Protein AF-D9XFR4-F1 (afdb_monomer)

Mean predicted aligned error: 6.87 Å

Secondary structure (DSSP, 8-state):
---TT-HHHHHHHHHHHHHHHHHHHHTT---HHHHHHHHTTSTTTHHHHHHHHHHH-SS--S----HHHHHHHHHHTT-S----S--

Foldseek 3Di:
DDDPVCVVVVVVVVVVVVVVVVVVVVVPDDDQQRVLVVLCPDPVRVVVSVVCCVVCNSHVDDDDDDQVVVQVVVVVVPDPGGDDPDD

Solvent-accessible surface area (backbone atoms only — not comparable to full-atom values): 5338 Å² total; per-residue (Å²): 122,87,66,80,90,39,59,69,58,54,51,51,50,52,52,52,52,50,54,50,50,56,47,40,43,74,75,64,49,70,51,76,64,57,45,52,60,53,41,42,69,36,88,85,40,24,63,63,44,52,56,46,37,75,76,40,54,93,54,86,80,72,88,79,75,52,63,67,53,51,26,49,52,45,37,78,72,69,41,93,73,59,71,70,92,77,123

Radius of gyration: 18.74 Å; Cα contacts (8 Å, |Δi|>4): 34; chains: 1; bounding box: 43×23×40 Å

Structure (mmCIF, N/CA/C/O backbone):
data_AF-D9XFR4-F1
#
_entry.id   AF-D9XFR4-F1
#
loop_
_atom_site.group_PDB
_atom_site.id
_atom_site.type_symbol
_atom_site.label_atom_id
_atom_site.label_alt_id
_atom_site.label_comp_id
_atom_site.label_asym_id
_atom_site.label_entity_id
_atom_site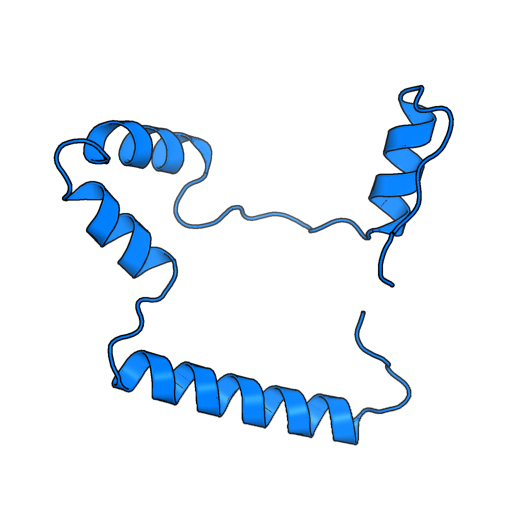.label_seq_id
_atom_site.pdbx_PDB_ins_code
_atom_site.Cartn_x
_atom_site.Cartn_y
_atom_site.Cartn_z
_a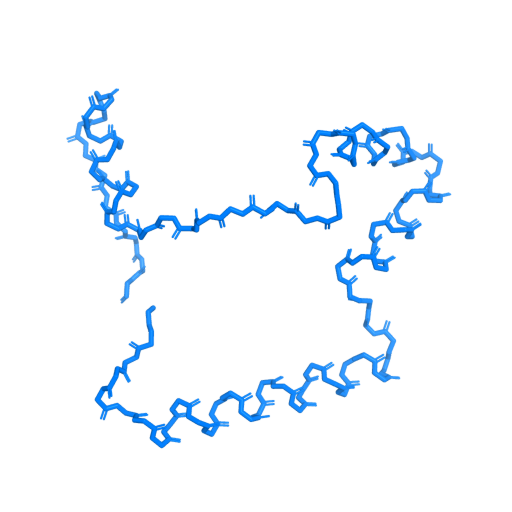tom_site.occupancy
_atom_site.B_iso_or_equiv
_atom_site.auth_seq_id
_atom_site.auth_comp_id
_atom_site.auth_asym_id
_atom_site.auth_atom_id
_atom_site.pdbx_PDB_model_num
ATOM 1 N N . MET A 1 1 ? 11.753 -4.727 -7.572 1.00 65.94 1 MET A N 1
ATOM 2 C CA . MET A 1 1 ? 12.361 -3.637 -8.373 1.00 65.94 1 MET A CA 1
ATOM 3 C C . MET A 1 1 ? 12.113 -3.972 -9.840 1.00 65.94 1 MET A C 1
ATOM 5 O O . MET A 1 1 ? 12.050 -5.160 -10.125 1.00 65.94 1 MET A O 1
ATOM 9 N N . ILE A 1 2 ? 11.874 -3.010 -10.743 1.00 80.69 2 ILE A N 1
ATOM 10 C CA . ILE A 1 2 ? 11.766 -3.366 -12.173 1.00 80.69 2 ILE A CA 1
ATOM 11 C C . ILE A 1 2 ? 13.161 -3.720 -12.695 1.00 80.69 2 ILE A C 1
ATOM 13 O O . ILE A 1 2 ? 14.130 -3.071 -12.308 1.00 80.69 2 ILE A O 1
ATOM 17 N N . ASP A 1 3 ? 13.271 -4.736 -13.546 1.00 84.88 3 ASP A N 1
ATOM 18 C CA . ASP A 1 3 ? 14.524 -5.021 -14.243 1.00 84.88 3 ASP A CA 1
ATOM 19 C C . ASP A 1 3 ? 14.614 -4.112 -15.473 1.00 84.88 3 ASP A C 1
ATOM 21 O O . ASP A 1 3 ? 13.948 -4.336 -16.487 1.00 84.88 3 ASP A O 1
ATOM 25 N N . GLU A 1 4 ? 15.423 -3.059 -15.382 1.00 90.44 4 GLU A N 1
ATOM 26 C CA . GLU A 1 4 ? 15.581 -2.066 -16.450 1.00 90.44 4 GLU A CA 1
ATOM 27 C C . GLU A 1 4 ? 16.183 -2.651 -17.738 1.00 90.44 4 GLU A C 1
ATOM 29 O O . GLU A 1 4 ? 16.011 -2.071 -18.812 1.00 90.44 4 GLU A O 1
ATOM 34 N N . THR A 1 5 ? 16.813 -3.830 -17.676 1.00 91.31 5 THR A N 1
ATOM 35 C CA . THR A 1 5 ? 17.375 -4.511 -18.853 1.00 91.31 5 THR A CA 1
ATOM 36 C C . THR A 1 5 ? 16.312 -5.195 -19.719 1.00 91.31 5 THR A C 1
ATOM 38 O O . THR A 1 5 ? 16.596 -5.601 -20.848 1.00 91.31 5 THR A O 1
ATOM 41 N N . THR A 1 6 ? 15.059 -5.266 -19.247 1.00 92.25 6 THR A N 1
ATOM 42 C CA . THR A 1 6 ? 13.947 -5.945 -19.936 1.00 92.25 6 THR A CA 1
ATOM 43 C C . THR A 1 6 ? 12.770 -5.010 -20.286 1.00 92.25 6 THR A C 1
ATOM 45 O O . THR A 1 6 ? 11.605 -5.314 -20.012 1.00 92.25 6 THR A O 1
ATOM 48 N N . P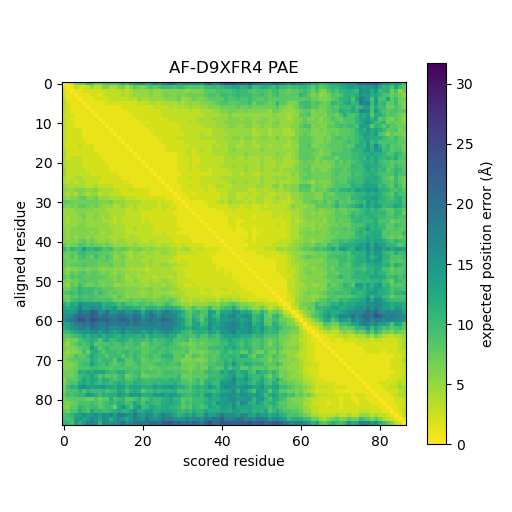RO A 1 7 ? 12.997 -3.876 -20.984 1.00 93.50 7 PRO A N 1
ATOM 49 C CA . PRO A 1 7 ? 11.986 -2.824 -21.159 1.00 93.50 7 PRO A CA 1
ATOM 50 C C . PRO A 1 7 ? 10.710 -3.288 -21.880 1.00 93.50 7 PRO A C 1
ATOM 52 O O . PRO A 1 7 ? 9.615 -2.823 -21.568 1.00 93.50 7 PRO A O 1
ATOM 55 N N . ARG A 1 8 ? 10.820 -4.240 -22.818 1.00 93.88 8 ARG A N 1
ATOM 56 C CA . ARG A 1 8 ? 9.6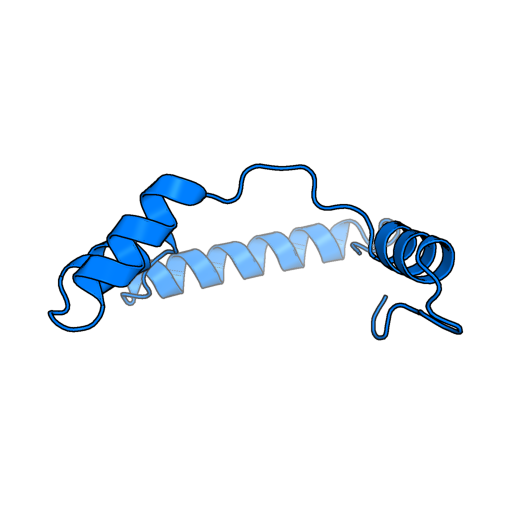54 -4.803 -23.525 1.00 93.88 8 ARG A CA 1
ATOM 57 C C . ARG A 1 8 ? 8.790 -5.678 -22.619 1.00 93.88 8 ARG A C 1
ATOM 59 O O . ARG A 1 8 ? 7.568 -5.629 -22.726 1.00 93.88 8 ARG A O 1
ATOM 66 N N . ILE A 1 9 ? 9.416 -6.449 -21.730 1.00 93.75 9 ILE A N 1
ATOM 67 C CA . ILE A 1 9 ? 8.705 -7.285 -20.756 1.00 93.75 9 ILE A CA 1
ATOM 68 C C . ILE A 1 9 ? 8.008 -6.384 -19.738 1.00 93.75 9 ILE A C 1
ATOM 70 O O . ILE A 1 9 ? 6.815 -6.560 -19.509 1.00 93.75 9 ILE A O 1
ATOM 74 N N . ASN A 1 10 ? 8.698 -5.359 -19.226 1.00 92.25 10 ASN A N 1
ATOM 75 C CA . ASN A 1 10 ? 8.108 -4.370 -18.319 1.00 92.25 10 ASN A CA 1
ATOM 76 C C . ASN A 1 10 ? 6.871 -3.692 -18.930 1.00 92.25 10 ASN A C 1
ATOM 78 O O . ASN A 1 10 ? 5.848 -3.5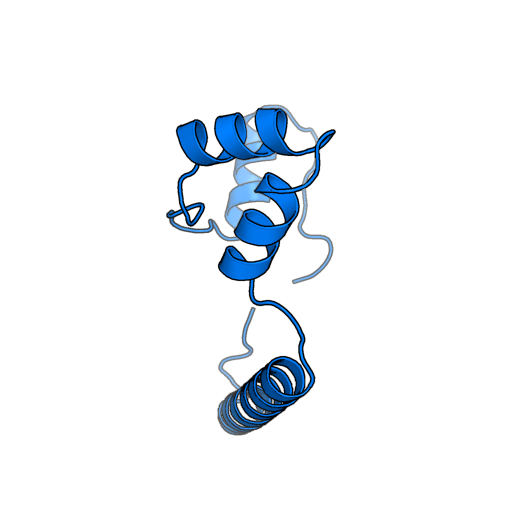42 -18.264 1.00 92.25 10 ASN A O 1
ATOM 82 N N . ALA A 1 11 ? 6.935 -3.305 -20.210 1.00 94.69 11 ALA A N 1
ATOM 83 C CA . ALA A 1 11 ? 5.799 -2.699 -20.902 1.00 94.69 11 ALA A CA 1
ATOM 84 C C . ALA A 1 11 ? 4.623 -3.680 -21.075 1.00 94.69 11 ALA A C 1
ATOM 86 O O . ALA A 1 11 ? 3.475 -3.308 -20.823 1.00 94.69 11 ALA A O 1
ATOM 87 N N . ALA A 1 12 ? 4.902 -4.927 -21.474 1.00 96.31 12 ALA A N 1
ATOM 88 C CA . ALA A 1 12 ? 3.882 -5.956 -21.667 1.00 96.31 12 ALA A CA 1
ATOM 89 C C . ALA A 1 12 ? 3.205 -6.365 -20.348 1.00 96.31 12 ALA A C 1
ATOM 91 O O . ALA A 1 12 ? 1.978 -6.450 -20.291 1.00 96.31 12 ALA A O 1
ATOM 92 N N . GLU A 1 13 ? 3.986 -6.564 -19.282 1.00 96.44 13 GLU A N 1
ATOM 93 C CA . GLU A 1 13 ? 3.472 -6.830 -17.934 1.00 96.44 13 GLU A CA 1
ATOM 94 C C . GLU A 1 13 ? 2.582 -5.681 -17.465 1.00 96.44 13 GLU A C 1
ATOM 96 O O . GLU A 1 13 ? 1.442 -5.924 -17.068 1.00 96.44 13 GLU A O 1
ATOM 101 N N . ARG A 1 14 ? 3.045 -4.430 -17.599 1.00 95.31 14 ARG A N 1
ATOM 102 C CA . ARG A 1 14 ? 2.279 -3.253 -17.176 1.00 95.31 14 ARG A CA 1
ATOM 103 C C . ARG A 1 14 ? 0.936 -3.168 -17.897 1.00 95.31 14 ARG A C 1
ATOM 105 O O . ARG A 1 14 ? -0.083 -2.934 -17.248 1.00 95.31 14 ARG A O 1
ATOM 112 N N . ALA A 1 15 ? 0.930 -3.366 -19.216 1.00 97.44 15 ALA A N 1
ATOM 113 C CA . ALA A 1 15 ? -0.292 -3.356 -20.015 1.00 97.44 15 ALA A CA 1
ATOM 114 C C . ALA A 1 15 ? -1.263 -4.466 -19.580 1.00 97.44 15 ALA A C 1
ATOM 116 O O . ALA A 1 15 ? -2.444 -4.198 -19.357 1.00 97.44 15 ALA A O 1
ATOM 117 N N . LEU A 1 16 ? -0.763 -5.694 -19.392 1.00 97.69 16 LEU A N 1
ATOM 118 C CA . LEU A 1 16 ? -1.573 -6.823 -18.930 1.00 97.69 16 LEU A CA 1
ATOM 119 C C . LEU A 1 16 ? -2.146 -6.582 -17.528 1.00 97.69 16 LEU A C 1
ATOM 121 O O . LEU A 1 16 ? -3.325 -6.850 -17.288 1.00 97.69 16 LEU A O 1
ATOM 125 N N . ARG A 1 17 ? -1.326 -6.081 -16.600 1.00 96.56 17 ARG A N 1
ATOM 126 C CA . ARG A 1 17 ? -1.730 -5.786 -15.224 1.00 96.56 17 ARG A CA 1
ATOM 127 C C . ARG A 1 17 ? -2.846 -4.749 -15.190 1.00 96.56 17 ARG A C 1
ATOM 129 O O . ARG A 1 17 ? -3.854 -4.993 -14.536 1.00 96.56 17 ARG A O 1
ATOM 136 N N . HIS A 1 18 ? -2.713 -3.653 -15.936 1.00 95.81 18 HIS A N 1
ATOM 137 C CA . HIS A 1 18 ? -3.762 -2.633 -16.017 1.00 95.81 18 HIS A CA 1
ATOM 138 C C . HIS A 1 18 ? -5.046 -3.178 -16.651 1.00 95.81 18 HIS A C 1
ATOM 140 O O . HIS A 1 18 ? -6.113 -3.011 -16.073 1.00 95.81 18 HIS A O 1
ATOM 146 N N . ALA A 1 19 ? -4.954 -3.928 -17.755 1.00 97.81 19 ALA A N 1
ATOM 147 C CA . ALA A 1 19 ? -6.132 -4.534 -18.378 1.00 97.81 19 ALA A CA 1
ATOM 148 C C . ALA A 1 19 ? -6.890 -5.472 -17.417 1.00 97.81 19 ALA A C 1
ATOM 150 O O . ALA A 1 19 ? -8.121 -5.479 -17.384 1.00 97.81 19 ALA A O 1
ATOM 151 N N . ARG A 1 20 ? -6.161 -6.245 -16.599 1.00 97.38 20 ARG A N 1
ATOM 152 C CA . ARG A 1 20 ? -6.752 -7.099 -15.557 1.00 97.38 20 ARG A CA 1
ATOM 153 C C . ARG A 1 20 ? -7.370 -6.293 -14.420 1.00 97.38 20 ARG A C 1
ATOM 155 O O . ARG A 1 20 ? -8.444 -6.660 -13.961 1.00 97.38 20 ARG A O 1
ATOM 162 N N . MET A 1 21 ? -6.720 -5.215 -13.983 1.00 94.50 21 MET A N 1
ATOM 163 C CA . MET A 1 21 ? -7.281 -4.308 -12.977 1.00 94.50 21 MET A CA 1
ATOM 164 C C . MET A 1 21 ? -8.587 -3.675 -13.473 1.00 94.50 21 MET A C 1
ATOM 166 O O . MET A 1 21 ? -9.576 -3.685 -12.747 1.00 94.50 21 MET A O 1
ATOM 170 N N . ASP A 1 22 ? -8.627 -3.202 -14.719 1.00 95.56 22 ASP A N 1
ATOM 171 C CA . ASP A 1 22 ? -9.824 -2.601 -15.319 1.00 95.56 22 ASP A CA 1
ATOM 172 C C . ASP A 1 22 ? -10.954 -3.618 -15.507 1.00 95.56 22 ASP A C 1
ATOM 174 O O . ASP A 1 22 ? -12.131 -3.288 -15.361 1.00 95.56 22 ASP A O 1
ATOM 178 N N . GLN A 1 23 ? -10.622 -4.869 -15.839 1.00 97.38 23 GLN A N 1
ATOM 179 C CA . GLN A 1 23 ? -11.605 -5.950 -15.868 1.00 97.38 23 GLN A CA 1
ATOM 180 C C . GLN A 1 23 ? -12.145 -6.244 -14.464 1.00 97.38 23 GLN A C 1
ATOM 182 O O . GLN A 1 23 ? -13.356 -6.250 -14.287 1.00 97.38 23 GLN A O 1
ATOM 187 N N . ALA A 1 24 ? -11.275 -6.389 -13.462 1.00 96.62 24 ALA A N 1
ATOM 188 C CA . ALA A 1 24 ? -11.691 -6.647 -12.086 1.00 96.62 24 ALA A CA 1
ATOM 189 C C . ALA A 1 24 ? -12.616 -5.543 -11.550 1.00 96.62 24 ALA A C 1
ATOM 191 O O . ALA A 1 24 ? -13.635 -5.850 -10.939 1.00 96.62 24 ALA A O 1
ATOM 192 N N . LYS A 1 25 ? -12.312 -4.270 -11.836 1.00 93.88 25 LYS A N 1
ATOM 193 C CA . LYS A 1 25 ? -13.187 -3.138 -11.488 1.00 93.88 25 LYS A CA 1
ATOM 194 C C . LYS A 1 25 ? -14.565 -3.251 -12.139 1.00 93.88 25 LYS A C 1
ATOM 196 O O . LYS A 1 25 ? -15.575 -3.058 -11.472 1.00 93.88 25 LYS A O 1
ATOM 201 N N . ARG A 1 26 ? -14.626 -3.610 -13.428 1.00 95.50 26 ARG A N 1
ATOM 202 C CA . ARG A 1 26 ? -15.900 -3.849 -14.134 1.00 95.50 26 ARG A CA 1
ATOM 203 C C . ARG A 1 26 ? -16.684 -5.025 -13.556 1.00 95.50 26 ARG A C 1
ATOM 205 O O . ARG A 1 26 ? -17.909 -4.976 -13.553 1.00 95.50 26 ARG A O 1
ATOM 212 N N . ASP A 1 27 ? -15.987 -6.024 -13.027 1.00 97.62 27 ASP A N 1
ATOM 213 C CA . ASP A 1 27 ? -16.583 -7.184 -12.361 1.00 97.62 27 ASP A CA 1
ATOM 214 C C . ASP A 1 27 ? -16.966 -6.896 -10.890 1.00 97.62 27 ASP A C 1
ATOM 216 O O . ASP A 1 27 ? -17.465 -7.782 -10.196 1.00 97.62 27 ASP A O 1
ATOM 220 N N . GLY A 1 28 ? -16.767 -5.660 -10.411 1.00 95.94 28 GLY A N 1
ATOM 221 C CA . GLY A 1 28 ? -17.189 -5.197 -9.086 1.00 95.94 28 GLY A CA 1
ATOM 222 C C . GLY A 1 28 ? -16.103 -5.217 -8.010 1.00 95.94 28 GLY A C 1
ATOM 223 O O . GLY A 1 28 ? -16.415 -5.031 -6.833 1.00 95.94 28 GLY A O 1
ATOM 224 N N . ALA A 1 29 ? -14.835 -5.440 -8.369 1.00 96.62 29 ALA A N 1
ATOM 225 C CA . ALA A 1 29 ? -13.736 -5.251 -7.430 1.00 96.62 29 ALA A CA 1
ATOM 226 C C . ALA A 1 29 ? -13.631 -3.770 -7.045 1.00 96.62 29 ALA A C 1
ATOM 228 O O . ALA A 1 29 ? -13.478 -2.911 -7.912 1.00 96.62 29 ALA A O 1
ATOM 229 N N . LEU A 1 30 ? -13.679 -3.499 -5.741 1.00 94.38 30 LEU A N 1
ATOM 230 C CA . LEU A 1 30 ? -13.522 -2.155 -5.198 1.00 94.38 30 LEU A CA 1
ATOM 231 C C . LEU A 1 30 ? -12.075 -1.696 -5.349 1.00 94.38 30 LEU A C 1
ATOM 233 O O . LEU A 1 30 ? -11.137 -2.468 -5.109 1.00 94.38 30 LEU A O 1
ATOM 237 N N . ASP A 1 31 ? -11.887 -0.429 -5.690 1.00 88.75 31 ASP A N 1
ATOM 238 C CA . ASP A 1 31 ? -10.609 0.216 -5.457 1.00 88.75 31 ASP A CA 1
ATOM 239 C C . ASP A 1 31 ? -10.394 0.530 -3.966 1.00 88.75 31 ASP A C 1
ATOM 241 O O . ASP A 1 31 ? -11.234 0.273 -3.099 1.00 88.75 31 ASP A O 1
ATOM 245 N N . TRP A 1 32 ? -9.207 1.041 -3.644 1.00 86.69 32 TRP A N 1
ATOM 246 C CA . TRP A 1 32 ? -8.819 1.285 -2.259 1.00 86.69 32 TRP A CA 1
ATOM 247 C C . TRP A 1 32 ? -9.704 2.318 -1.553 1.00 86.69 32 TRP A C 1
ATOM 249 O O . TRP A 1 32 ? -10.009 2.153 -0.372 1.00 86.69 32 TRP A O 1
ATOM 259 N N . SER A 1 33 ? -10.125 3.370 -2.258 1.00 87.94 33 SER A N 1
ATOM 260 C CA . SER A 1 33 ? -10.973 4.417 -1.684 1.00 87.94 33 SER A CA 1
ATOM 261 C C . SER A 1 33 ? -12.393 3.897 -1.483 1.00 87.94 33 SER A C 1
ATOM 263 O O . SER A 1 33 ? -12.957 4.019 -0.393 1.00 87.94 33 SER A O 1
ATOM 265 N N . GLU A 1 34 ? -12.937 3.225 -2.497 1.00 91.62 34 GLU A N 1
ATOM 266 C CA . GLU A 1 34 ? -14.257 2.596 -2.450 1.00 91.62 34 GLU A CA 1
ATOM 267 C C . GLU A 1 34 ? -14.353 1.567 -1.316 1.00 91.62 34 GLU A C 1
ATOM 269 O O . GLU A 1 34 ? -15.361 1.512 -0.606 1.00 91.62 34 GLU A O 1
ATOM 274 N N . TRP A 1 35 ? -13.287 0.795 -1.088 1.00 91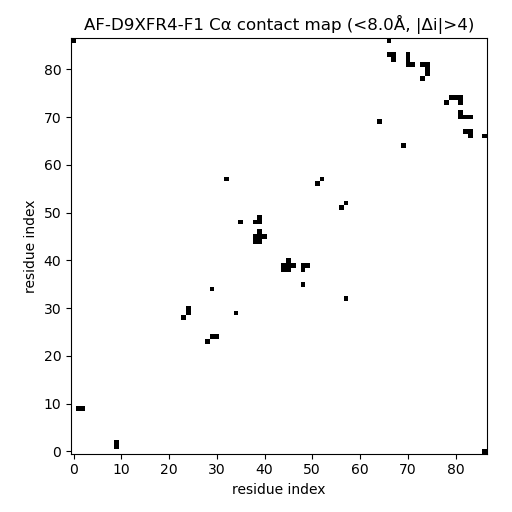.62 35 TRP A N 1
ATOM 275 C CA . TRP A 1 35 ? -13.226 -0.160 0.014 1.00 91.62 35 TRP A CA 1
ATOM 276 C C . TRP A 1 35 ? -13.321 0.526 1.383 1.00 91.62 35 TRP A C 1
ATOM 278 O O . TRP A 1 35 ? -14.118 0.100 2.220 1.00 91.62 35 TRP A O 1
ATOM 288 N N . TRP A 1 36 ? -12.584 1.620 1.613 1.00 91.31 36 TRP A N 1
ATOM 289 C CA . TRP A 1 36 ? -12.679 2.371 2.873 1.00 91.31 36 TRP A CA 1
ATOM 290 C C . TRP A 1 36 ? -14.036 3.047 3.060 1.00 91.31 36 TRP A C 1
ATOM 292 O O . TRP A 1 36 ? -14.564 3.055 4.171 1.00 91.31 36 TRP A O 1
ATOM 302 N N . GLN A 1 37 ? -14.637 3.569 1.989 1.00 91.81 37 GLN A N 1
ATOM 303 C CA . GLN A 1 37 ? -15.993 4.123 2.045 1.00 91.81 37 GLN A CA 1
ATOM 304 C C . GLN A 1 37 ? -17.029 3.058 2.408 1.00 91.81 37 GLN A C 1
ATOM 306 O O . GLN A 1 37 ? -17.994 3.354 3.114 1.00 91.81 37 GLN A O 1
ATOM 311 N N . LEU A 1 38 ? -16.848 1.824 1.933 1.00 94.88 38 LEU A N 1
ATOM 312 C CA . LEU A 1 38 ? -17.700 0.707 2.317 1.00 94.88 38 LEU A CA 1
ATOM 313 C C . LEU A 1 38 ? -17.460 0.300 3.777 1.00 94.88 38 LEU A C 1
ATOM 315 O O . LEU A 1 38 ? -18.426 0.153 4.521 1.00 94.88 38 LEU A O 1
ATOM 319 N N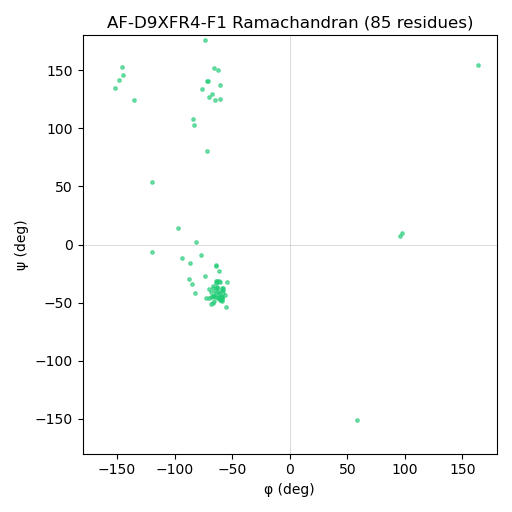 . ALA A 1 39 ? -16.200 0.181 4.203 1.00 94.50 39 ALA A N 1
ATOM 320 C CA . ALA A 1 39 ? -15.842 -0.143 5.584 1.00 94.50 39 ALA A CA 1
ATOM 321 C C . ALA A 1 39 ? -16.395 0.888 6.583 1.00 94.50 39 ALA A C 1
ATOM 323 O O . ALA A 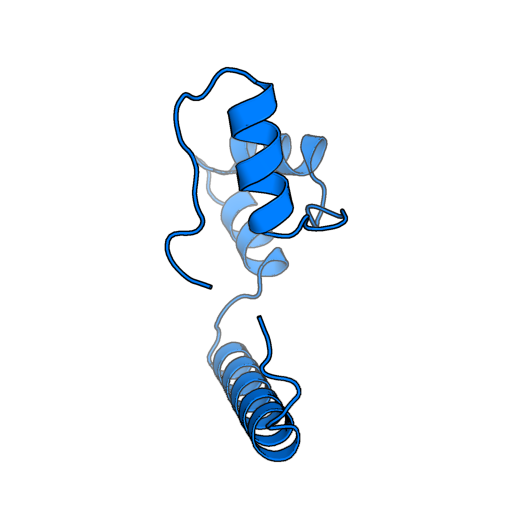1 39 ? -16.890 0.518 7.642 1.00 94.50 39 ALA A O 1
ATOM 324 N N . ALA A 1 40 ? -16.413 2.173 6.220 1.00 94.31 40 ALA A N 1
ATOM 325 C CA . ALA A 1 40 ? -16.978 3.236 7.050 1.00 94.31 40 ALA A CA 1
ATOM 326 C C . ALA A 1 40 ? -18.495 3.103 7.294 1.00 94.31 40 ALA A C 1
ATOM 328 O O . ALA A 1 40 ? -19.017 3.723 8.219 1.00 94.31 40 ALA A O 1
ATOM 329 N N . LYS A 1 41 ? -19.212 2.324 6.472 1.00 96.44 41 LYS A N 1
ATOM 330 C CA . LYS A 1 41 ? -20.655 2.069 6.632 1.00 96.44 41 LYS A CA 1
ATOM 331 C C . LYS A 1 41 ? -20.953 0.899 7.569 1.00 96.44 41 LYS A C 1
ATOM 333 O O . LYS A 1 41 ? -22.099 0.752 7.988 1.00 96.44 41 LYS A O 1
ATOM 338 N N . ASP A 1 42 ? -19.966 0.060 7.871 1.00 97.56 42 ASP A N 1
ATOM 339 C CA . ASP A 1 42 ? -20.132 -1.050 8.804 1.00 97.56 42 ASP A CA 1
ATOM 340 C C . ASP A 1 42 ? -20.133 -0.538 10.252 1.00 97.56 42 ASP A C 1
ATOM 342 O O . ASP A 1 42 ? -19.289 0.268 10.642 1.00 97.56 42 ASP A O 1
ATOM 346 N N . GLN A 1 43 ? -21.079 -1.011 11.066 1.00 96.56 43 GLN A N 1
ATOM 347 C CA . GLN A 1 43 ? -21.280 -0.510 12.429 1.00 96.56 43 GLN A CA 1
ATOM 348 C C . GLN A 1 43 ? -20.059 -0.721 13.338 1.00 96.56 43 GLN A C 1
ATOM 350 O O . GLN A 1 43 ? -19.822 0.085 14.237 1.00 96.56 43 GLN A O 1
ATOM 355 N N . VAL A 1 44 ? -19.290 -1.790 13.122 1.00 97.56 44 VAL A N 1
ATOM 356 C CA . VAL A 1 44 ? -18.100 -2.108 13.921 1.00 97.56 44 VAL A CA 1
ATOM 357 C C . VAL A 1 44 ? -16.878 -1.355 13.395 1.00 97.56 44 VAL A C 1
ATOM 359 O O . VAL A 1 44 ? -16.015 -0.955 14.176 1.00 97.56 44 VAL A O 1
ATOM 362 N N . LEU A 1 45 ? -16.794 -1.138 12.081 1.00 96.56 45 LEU A N 1
ATOM 363 C CA . LEU A 1 45 ? -15.624 -0.527 11.445 1.00 96.56 45 LEU A CA 1
ATOM 364 C C . LEU A 1 45 ? -15.722 0.992 11.259 1.00 96.56 45 LEU A C 1
ATOM 366 O O . LEU A 1 45 ? -14.697 1.615 10.968 1.00 96.56 45 LEU A O 1
ATOM 370 N N . ALA A 1 46 ? -16.895 1.599 11.453 1.00 95.94 46 ALA A N 1
ATOM 371 C CA . ALA A 1 46 ? -17.120 3.027 11.230 1.00 95.94 46 ALA A CA 1
ATOM 372 C C . ALA A 1 46 ? -16.147 3.920 12.019 1.00 95.94 46 ALA A C 1
ATOM 374 O O . ALA A 1 46 ? -15.447 4.744 11.426 1.00 95.94 46 ALA A O 1
ATOM 375 N N . GLU A 1 47 ? -16.053 3.738 13.342 1.00 95.69 47 GLU A N 1
ATOM 376 C CA . GLU A 1 47 ? -15.179 4.564 14.188 1.00 95.69 47 GLU A CA 1
ATOM 377 C C . GLU A 1 47 ? -13.682 4.338 13.881 1.00 95.69 47 GLU A C 1
ATOM 379 O O . GLU A 1 47 ? -12.987 5.326 13.615 1.00 95.69 47 GLU A O 1
ATOM 384 N N . PRO A 1 48 ? -13.154 3.095 13.828 1.00 94.56 48 PRO A N 1
ATOM 385 C CA . PRO A 1 48 ? -11.755 2.871 13.457 1.00 94.56 48 PRO A CA 1
ATOM 386 C C . PRO A 1 48 ? -11.393 3.432 12.076 1.00 94.56 48 PRO A C 1
ATOM 388 O O . PRO A 1 48 ? -10.302 3.979 11.893 1.00 94.56 48 PRO A O 1
ATOM 391 N N . THR A 1 49 ? -12.310 3.333 11.109 1.00 94.00 49 THR A N 1
ATOM 392 C CA . THR A 1 49 ? -12.108 3.869 9.757 1.00 94.00 49 THR A CA 1
ATOM 393 C C . THR A 1 49 ? -12.033 5.393 9.769 1.00 94.00 49 THR A C 1
ATOM 395 O O . THR A 1 49 ? -11.116 5.956 9.170 1.00 94.00 49 THR A O 1
ATOM 398 N N . ALA A 1 50 ? -12.929 6.066 10.499 1.00 91.69 50 ALA A N 1
ATOM 399 C CA . ALA A 1 50 ? -12.897 7.520 10.650 1.00 91.69 50 ALA A CA 1
ATOM 400 C C . ALA A 1 50 ? -11.568 7.993 11.265 1.00 91.69 50 ALA A C 1
ATOM 402 O O . ALA A 1 50 ? -10.906 8.868 10.708 1.00 91.69 50 ALA A O 1
ATOM 403 N N . ARG A 1 51 ? -11.114 7.340 12.344 1.00 93.62 51 ARG A N 1
ATOM 404 C CA . ARG A 1 51 ? -9.830 7.652 12.993 1.00 93.62 51 ARG A CA 1
ATOM 405 C C . ARG A 1 51 ? -8.630 7.456 12.078 1.00 93.62 51 ARG A C 1
ATOM 407 O O . ARG A 1 51 ? -7.724 8.286 12.063 1.00 93.62 51 ARG A O 1
ATOM 414 N N . ARG A 1 52 ? -8.613 6.382 11.286 1.00 90.56 52 ARG A N 1
ATOM 415 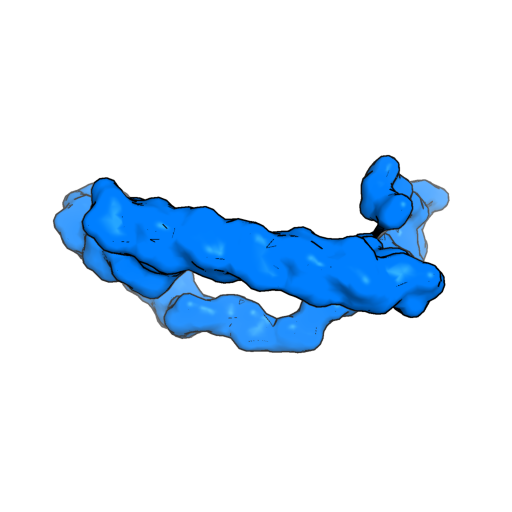C CA . ARG A 1 52 ? -7.568 6.176 10.275 1.00 90.56 52 ARG A CA 1
ATOM 416 C C . ARG A 1 52 ? -7.557 7.328 9.271 1.00 90.56 52 ARG A C 1
ATOM 418 O O . ARG A 1 52 ? -6.480 7.833 8.966 1.00 90.56 52 ARG A O 1
ATOM 425 N N . CYS A 1 53 ? -8.716 7.717 8.743 1.00 86.88 53 CYS A N 1
ATOM 426 C CA . CYS A 1 53 ? -8.812 8.792 7.755 1.00 86.88 53 CYS A CA 1
ATOM 427 C C . CYS A 1 53 ? -8.369 10.150 8.324 1.00 86.88 53 CYS A C 1
ATOM 429 O O . CYS A 1 53 ? -7.775 10.929 7.589 1.00 86.88 53 CYS A O 1
ATOM 431 N N . GLU A 1 54 ? -8.562 10.415 9.620 1.00 89.19 54 GLU A N 1
ATOM 432 C CA . GLU A 1 54 ? -8.001 11.605 10.285 1.00 89.19 54 GLU A CA 1
ATOM 433 C C . GLU A 1 54 ? -6.462 11.611 10.285 1.00 89.19 54 GLU A C 1
ATOM 435 O O . GLU A 1 54 ? -5.849 12.663 10.125 1.00 89.19 54 GLU A O 1
ATOM 440 N N . ILE A 1 55 ? -5.830 10.445 10.460 1.00 87.19 55 ILE A N 1
ATOM 441 C CA . ILE A 1 55 ? -4.366 10.313 10.547 1.00 87.19 55 ILE A CA 1
ATOM 442 C C . ILE A 1 55 ? -3.718 10.281 9.158 1.00 87.19 55 ILE A C 1
ATOM 444 O O . ILE A 1 55 ? -2.657 10.868 8.956 1.00 87.19 55 ILE A O 1
ATOM 448 N N . TYR A 1 56 ? -4.330 9.556 8.219 1.00 82.06 56 TYR A N 1
ATOM 449 C CA . TYR A 1 56 ? -3.714 9.188 6.941 1.00 82.06 56 TYR A CA 1
ATOM 450 C C . TYR A 1 56 ? -4.451 9.716 5.706 1.00 82.06 56 TYR A C 1
ATOM 452 O O . TYR A 1 56 ? -3.959 9.509 4.607 1.00 82.06 56 TYR A O 1
ATOM 460 N N . GLY A 1 57 ? -5.627 10.333 5.832 1.00 81.81 57 GLY A N 1
ATOM 461 C CA . GLY A 1 57 ? -6.417 10.778 4.680 1.00 81.81 57 GLY A CA 1
ATOM 462 C C . GLY A 1 57 ? -6.809 9.652 3.707 1.00 81.81 57 GLY A C 1
ATOM 463 O O . GLY A 1 57 ? -6.983 8.483 4.085 1.00 81.81 57 GLY A O 1
ATOM 464 N N . GLU A 1 58 ? -6.964 10.017 2.429 1.00 69.88 58 GLU A N 1
ATOM 465 C CA . GLU A 1 58 ? -7.328 9.100 1.334 1.00 69.88 58 GLU A CA 1
ATOM 466 C C . GLU A 1 58 ? -6.162 8.185 0.916 1.00 69.88 58 GLU A C 1
ATOM 468 O O . GLU A 1 58 ? -6.375 7.041 0.497 1.00 69.88 58 GLU A O 1
ATOM 473 N N . HIS A 1 59 ? -4.919 8.633 1.108 1.00 66.38 59 HIS A N 1
ATOM 474 C CA . HIS A 1 59 ? -3.706 7.875 0.821 1.00 66.38 59 HIS A CA 1
ATOM 475 C C . HIS A 1 59 ? -2.603 8.169 1.833 1.00 66.38 59 HIS A C 1
ATOM 477 O O . HIS A 1 59 ? -2.440 9.292 2.291 1.00 66.38 59 HIS A O 1
ATOM 483 N N . ALA A 1 60 ? -1.799 7.144 2.132 1.00 63.62 60 ALA A N 1
ATOM 484 C CA . ALA A 1 60 ? -0.503 7.362 2.757 1.00 63.62 60 ALA A CA 1
ATOM 485 C C . ALA A 1 60 ? 0.423 7.986 1.703 1.00 63.62 60 ALA A C 1
ATOM 487 O O . ALA A 1 60 ? 1.177 7.282 1.033 1.00 63.62 60 ALA A O 1
ATOM 488 N N . ASP A 1 61 ? 0.295 9.293 1.509 1.00 57.66 61 ASP A N 1
ATOM 489 C CA . ASP A 1 61 ? 1.176 10.057 0.640 1.00 57.66 61 ASP A CA 1
ATOM 490 C C . ASP A 1 61 ? 2.577 10.099 1.260 1.00 57.66 61 ASP A C 1
ATOM 492 O O . ASP A 1 61 ? 2.754 10.411 2.440 1.00 57.66 61 ASP A O 1
ATOM 496 N N . GLY A 1 62 ? 3.588 9.755 0.465 1.00 61.84 62 GLY A N 1
ATOM 497 C CA . GLY A 1 62 ? 4.981 9.806 0.889 1.00 61.84 62 GLY A CA 1
ATOM 498 C C . GLY A 1 62 ? 5.913 9.014 -0.018 1.00 61.84 62 GLY A C 1
ATOM 499 O O . GLY A 1 62 ? 5.510 8.053 -0.675 1.00 61.84 62 GLY A O 1
ATOM 500 N N . ASP A 1 63 ? 7.183 9.413 -0.037 1.00 72.81 63 ASP A N 1
ATOM 501 C CA . ASP A 1 63 ? 8.235 8.628 -0.673 1.00 72.81 63 ASP A CA 1
ATOM 502 C C . ASP A 1 63 ? 8.328 7.264 0.009 1.00 72.81 63 ASP A C 1
ATOM 504 O O . ASP A 1 63 ? 8.505 7.182 1.225 1.00 72.81 63 ASP A O 1
ATOM 508 N N . VAL A 1 64 ? 8.235 6.186 -0.771 1.00 78.44 64 VAL A N 1
ATOM 509 C CA . VAL A 1 64 ? 8.478 4.828 -0.275 1.00 78.44 64 VAL A CA 1
ATOM 510 C C . VAL A 1 64 ? 9.986 4.583 -0.329 1.00 78.44 64 VAL A C 1
ATOM 512 O O . VAL A 1 64 ? 10.537 4.445 -1.427 1.00 78.44 64 VAL A O 1
ATOM 515 N N . PRO A 1 65 ? 10.698 4.530 0.812 1.00 84.81 65 PRO A N 1
ATOM 516 C CA . PRO A 1 65 ? 12.136 4.325 0.792 1.00 84.81 65 PRO A CA 1
ATOM 517 C C . PRO A 1 65 ? 12.475 2.934 0.251 1.00 84.81 65 PRO A C 1
ATOM 519 O O . PRO A 1 65 ? 11.719 1.973 0.395 1.00 84.81 65 PRO A O 1
ATOM 522 N N . SER A 1 66 ? 13.649 2.792 -0.364 1.00 88.31 66 SER A N 1
ATOM 523 C CA . SER A 1 66 ? 14.071 1.496 -0.900 1.00 88.31 66 SER A CA 1
ATOM 524 C C . SER A 1 66 ? 14.211 0.445 0.208 1.00 88.31 66 SER A C 1
ATOM 526 O O . SER A 1 66 ? 14.601 0.754 1.333 1.00 88.31 66 SER A O 1
ATOM 528 N N . ALA A 1 67 ? 13.995 -0.835 -0.105 1.00 90.75 67 ALA A N 1
ATOM 529 C CA . ALA A 1 67 ? 14.205 -1.915 0.867 1.00 90.75 67 ALA A CA 1
ATOM 530 C C . ALA A 1 67 ? 15.626 -1.893 1.479 1.00 90.75 67 ALA A C 1
ATOM 532 O O . ALA A 1 67 ? 15.815 -2.198 2.658 1.00 90.75 67 ALA A O 1
ATOM 533 N N . ALA A 1 68 ? 16.624 -1.462 0.697 1.00 90.69 68 ALA A N 1
ATOM 534 C CA . ALA A 1 68 ? 17.990 -1.247 1.168 1.00 90.69 68 ALA A CA 1
ATOM 535 C C . ALA A 1 68 ? 18.089 -0.117 2.207 1.00 90.69 68 ALA A C 1
ATOM 537 O O . ALA A 1 68 ? 18.799 -0.262 3.206 1.00 90.69 68 ALA A O 1
ATOM 538 N N . TRP A 1 69 ? 17.356 0.986 2.011 1.00 93.25 69 TRP A N 1
ATOM 539 C CA . TRP A 1 69 ? 17.252 2.058 2.999 1.00 93.25 69 TRP A CA 1
ATOM 540 C C . TRP A 1 69 ? 16.677 1.534 4.320 1.00 93.25 69 TRP A C 1
ATOM 542 O O . TRP A 1 69 ? 17.281 1.771 5.364 1.00 93.25 69 TRP A O 1
ATOM 552 N N . HIS A 1 70 ? 15.596 0.746 4.280 1.00 93.75 70 HIS A N 1
ATOM 553 C CA . HIS A 1 70 ? 14.987 0.165 5.487 1.00 93.75 70 HIS A CA 1
ATOM 554 C C . HIS A 1 70 ? 15.973 -0.742 6.241 1.00 93.75 70 HIS A C 1
ATOM 556 O O . HIS A 1 70 ? 16.160 -0.590 7.448 1.00 93.75 70 HIS A O 1
ATOM 562 N N . ALA A 1 71 ? 16.663 -1.643 5.533 1.00 95.56 71 ALA A N 1
ATOM 563 C CA . ALA A 1 71 ? 17.654 -2.537 6.136 1.00 95.56 71 ALA A CA 1
ATOM 564 C C . ALA A 1 71 ? 18.853 -1.786 6.750 1.00 95.56 71 ALA A C 1
ATOM 566 O O . ALA A 1 71 ? 19.430 -2.230 7.745 1.00 95.56 71 ALA A O 1
ATOM 567 N N . ARG A 1 72 ? 19.254 -0.645 6.174 1.00 95.69 72 ARG A N 1
ATOM 568 C CA . ARG A 1 72 ? 20.278 0.235 6.758 1.00 95.69 72 ARG A CA 1
ATOM 569 C C . ARG A 1 72 ? 19.769 0.907 8.035 1.00 95.69 72 ARG A C 1
ATOM 571 O O . ARG A 1 72 ? 20.432 0.800 9.061 1.00 95.69 72 ARG A O 1
ATOM 578 N N . VAL A 1 73 ? 18.592 1.532 7.990 1.00 97.06 73 VAL A N 1
ATOM 579 C CA . VAL A 1 73 ? 18.015 2.254 9.138 1.00 97.06 73 VAL A CA 1
ATOM 580 C C . VAL A 1 73 ? 17.773 1.323 10.326 1.00 97.06 73 VAL A C 1
ATOM 582 O O . VAL A 1 73 ? 18.083 1.692 11.453 1.00 97.06 73 VAL A O 1
ATOM 585 N N . LEU A 1 74 ? 17.288 0.098 10.102 1.00 97.50 74 LEU A N 1
ATOM 586 C CA . LEU A 1 74 ? 17.110 -0.882 11.180 1.00 97.50 74 LEU A CA 1
ATOM 587 C C . LEU A 1 74 ? 18.432 -1.179 11.899 1.00 97.50 74 LEU A C 1
ATOM 589 O O . LEU A 1 74 ? 18.488 -1.143 13.127 1.00 97.50 74 LEU A O 1
ATOM 593 N N . ARG A 1 75 ? 19.521 -1.386 11.152 1.00 97.50 75 ARG A N 1
ATOM 594 C CA . ARG A 1 75 ? 20.850 -1.607 11.743 1.00 97.50 75 ARG A CA 1
ATOM 595 C C . ARG A 1 75 ? 21.355 -0.383 12.508 1.00 97.50 75 ARG A C 1
ATOM 597 O O . ARG A 1 75 ? 21.841 -0.522 13.625 1.00 97.50 75 ARG A O 1
ATOM 604 N N . GLU A 1 76 ? 21.156 0.820 11.969 1.00 97.88 76 GLU A N 1
ATOM 605 C CA . GLU A 1 76 ? 21.470 2.083 12.663 1.00 97.88 76 GLU A CA 1
ATOM 606 C C . GLU A 1 76 ? 20.666 2.272 13.962 1.00 97.88 76 GLU A C 1
ATOM 608 O O . GLU A 1 76 ? 21.094 3.004 14.854 1.00 97.88 76 GLU A O 1
ATOM 613 N N . LYS A 1 77 ? 19.512 1.607 14.096 1.00 97.69 77 LYS A N 1
ATOM 614 C CA . LYS A 1 77 ? 18.663 1.623 15.298 1.00 97.69 77 LYS A CA 1
ATOM 615 C C . LYS A 1 77 ? 18.888 0.434 16.236 1.00 97.69 77 LYS A C 1
ATOM 617 O O . LYS A 1 77 ? 18.092 0.229 17.147 1.00 97.69 77 LYS A O 1
ATOM 622 N N . GLY A 1 78 ? 19.982 -0.308 16.060 1.00 97.12 78 GLY A N 1
ATOM 623 C CA . GLY A 1 78 ? 20.432 -1.326 17.013 1.00 97.12 78 GLY A CA 1
ATOM 624 C C . GLY A 1 78 ? 19.982 -2.751 16.698 1.00 97.12 78 GLY A C 1
ATOM 625 O O . GLY A 1 78 ? 20.225 -3.650 17.500 1.00 97.12 78 GLY A O 1
ATOM 626 N N . PHE A 1 79 ? 19.367 -2.990 15.537 1.00 97.31 79 PHE A N 1
ATOM 627 C CA . PHE A 1 79 ? 19.157 -4.357 15.065 1.00 97.31 79 PHE A CA 1
ATOM 628 C C . PHE A 1 79 ? 20.505 -4.966 14.660 1.00 97.31 79 PHE A C 1
ATOM 630 O O . PHE A 1 79 ? 21.226 -4.390 13.846 1.00 97.31 79 PHE A O 1
ATOM 637 N N . GLY A 1 80 ? 20.829 -6.145 15.201 1.00 96.12 80 GLY A N 1
ATOM 638 C CA . GLY A 1 80 ? 22.096 -6.830 14.910 1.00 96.12 80 GLY A CA 1
ATOM 639 C C . GLY A 1 80 ? 22.241 -7.254 13.445 1.00 96.12 80 GLY A C 1
ATOM 640 O O . GLY A 1 80 ? 23.334 -7.197 12.889 1.00 96.12 80 GLY A O 1
ATOM 641 N N . GLU A 1 81 ? 21.134 -7.611 12.791 1.00 94.44 81 GLU A N 1
ATOM 642 C CA . GLU A 1 81 ? 21.095 -7.947 11.370 1.00 94.44 81 GLU A CA 1
ATOM 643 C C . GLU A 1 81 ? 19.745 -7.542 10.763 1.00 94.44 81 GLU A C 1
ATOM 645 O O . GLU A 1 81 ? 18.697 -7.685 11.392 1.00 94.44 81 GLU A O 1
ATOM 650 N N . ALA A 1 82 ? 19.767 -7.031 9.530 1.00 96.62 82 ALA A N 1
ATOM 651 C CA . ALA A 1 82 ? 18.572 -6.786 8.729 1.00 96.62 82 ALA A CA 1
ATOM 652 C C . ALA A 1 82 ? 18.914 -6.882 7.237 1.00 96.62 82 ALA A C 1
ATOM 654 O O . ALA A 1 82 ? 19.905 -6.299 6.786 1.00 96.62 82 ALA A O 1
ATOM 655 N N . ARG A 1 83 ? 18.074 -7.576 6.460 1.00 93.38 83 ARG A N 1
ATOM 656 C CA . ARG A 1 83 ? 18.201 -7.693 4.998 1.00 93.38 83 ARG A CA 1
ATOM 657 C C . ARG A 1 83 ? 16.831 -7.759 4.312 1.00 93.38 83 ARG A C 1
ATOM 659 O O . ARG A 1 83 ? 15.891 -8.276 4.916 1.00 93.38 83 ARG A O 1
ATOM 666 N N . PRO A 1 84 ? 16.710 -7.315 3.048 1.00 89.75 84 PRO A N 1
ATOM 667 C CA . PRO A 1 84 ? 15.564 -7.659 2.211 1.00 89.75 84 PRO A CA 1
ATOM 668 C C . PRO A 1 84 ? 15.469 -9.182 2.024 1.00 89.75 84 PRO A C 1
ATOM 670 O O . PRO A 1 84 ? 16.481 -9.860 1.825 1.00 89.75 84 PRO A O 1
ATOM 673 N N . VAL A 1 85 ? 14.254 -9.727 2.106 1.00 84.69 85 VAL A N 1
ATOM 674 C CA . VAL A 1 85 ? 13.999 -11.167 1.895 1.00 84.69 85 VAL A CA 1
ATOM 675 C C . VAL A 1 85 ? 13.754 -11.473 0.414 1.00 84.69 85 VAL A C 1
ATOM 677 O O . VAL A 1 85 ? 14.132 -12.543 -0.054 1.00 84.69 85 VAL A O 1
ATOM 680 N N . TRP A 1 86 ? 13.211 -10.501 -0.324 1.00 77.69 86 TRP A N 1
ATOM 681 C CA . TRP A 1 86 ? 12.982 -10.549 -1.766 1.00 77.69 86 TRP A CA 1
ATOM 682 C C . TRP A 1 86 ? 13.438 -9.221 -2.380 1.00 77.69 86 TRP A C 1
ATOM 684 O O . TRP A 1 86 ? 13.000 -8.158 -1.930 1.00 77.69 86 TRP A O 1
ATOM 694 N N . CYS A 1 87 ? 14.343 -9.272 -3.358 1.00 60.91 87 CYS A N 1
ATOM 695 C CA . CYS A 1 87 ? 14.842 -8.110 -4.095 1.00 60.91 87 CYS A CA 1
ATOM 696 C C . CYS A 1 87 ? 14.811 -8.381 -5.596 1.00 60.91 87 CYS A C 1
ATOM 698 O O . CYS A 1 87 ? 15.308 -9.462 -5.984 1.00 60.91 87 CYS A O 1
#

Organism: Streptomyces viridochromogenes (strain DSM 40736 / JCM 4977 / BCRC 1201 / Tue 494) (NCBI:txid591159)

pLDDT: mean 90.38, std 9.4, range [57.66, 97.88]

Sequence (87 aa):
MIDETTPRINAAERALRHARMDQAKRDGALDWSEWWQLAAKDQVLAEPTARRCEIYGEHADGDVPSAAWHARVLREKGFGEARPVWC